Protein AF-A0A851IQ31-F1 (afdb_monomer_lite)

Secondary structure (DSSP, 8-state):
-PPPPHHHHHHHHHHS-TT-EEE------TTPPPTT-EEEEEEE-TTSPEEE-

Sequence (53 aa):
MLFANRAQVERLRLRYPIGTRVELVEMDDAQAPPIGTQGTVTGVDDTGSLLVD

Structure (mmCIF, N/CA/C/O backbone):
data_AF-A0A851IQ31-F1
#
_entry.id   AF-A0A851IQ31-F1
#
loop_
_atom_site.group_PDB
_atom_site.id
_atom_site.type_symbol
_atom_site.label_atom_id
_atom_site.label_alt_id
_atom_site.label_comp_id
_atom_site.label_asym_id
_atom_site.label_entity_id
_atom_site.label_seq_id
_atom_site.pdbx_PDB_ins_code
_atom_site.Cartn_x
_atom_site.Cartn_y
_atom_site.Cartn_z
_atom_site.occupancy
_atom_site.B_iso_or_equiv
_atom_site.auth_seq_id
_atom_site.auth_comp_id
_atom_site.auth_asym_id
_atom_site.auth_atom_id
_atom_site.pdbx_PDB_model_num
ATOM 1 N N . MET A 1 1 ? 16.727 -3.076 -1.202 1.00 61.97 1 MET A N 1
ATOM 2 C CA . MET A 1 1 ? 15.363 -2.823 -1.709 1.00 61.97 1 MET A CA 1
ATOM 3 C C . MET A 1 1 ? 15.079 -3.843 -2.793 1.00 61.97 1 MET A C 1
ATOM 5 O O . MET A 1 1 ? 15.939 -4.037 -3.645 1.00 61.97 1 MET A O 1
ATOM 9 N N . LEU A 1 2 ? 13.953 -4.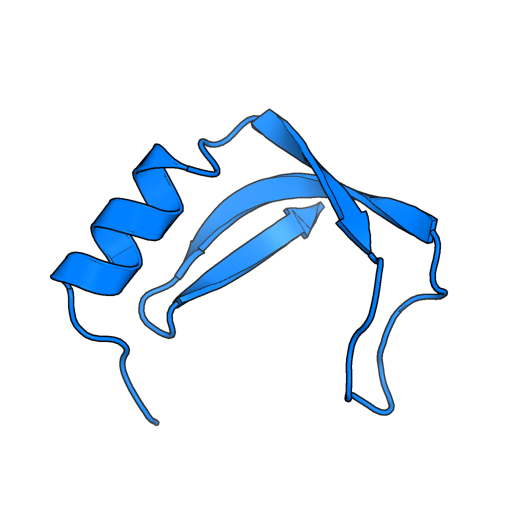551 -2.700 1.00 71.12 2 LEU A N 1
ATOM 10 C CA . LEU A 1 2 ? 13.504 -5.494 -3.724 1.00 71.12 2 LEU A CA 1
ATOM 11 C C . LEU A 1 2 ? 12.585 -4.731 -4.681 1.00 71.12 2 LEU A C 1
ATOM 13 O O . LEU A 1 2 ? 11.650 -4.076 -4.233 1.00 71.12 2 LEU A O 1
ATOM 17 N N . PHE A 1 3 ? 12.879 -4.787 -5.976 1.00 76.69 3 PHE A N 1
ATOM 18 C CA . PHE A 1 3 ? 12.034 -4.206 -7.016 1.00 76.69 3 PHE A CA 1
ATOM 19 C C . PHE A 1 3 ? 11.200 -5.312 -7.649 1.00 76.69 3 PHE A C 1
ATOM 21 O O . PHE A 1 3 ? 11.713 -6.407 -7.906 1.00 76.6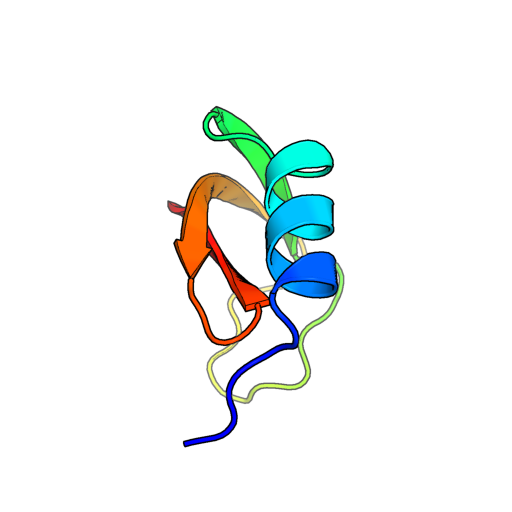9 3 PHE A O 1
ATOM 28 N N . ALA A 1 4 ? 9.925 -5.034 -7.904 1.00 84.44 4 ALA A N 1
ATOM 29 C CA . ALA A 1 4 ? 9.082 -5.960 -8.640 1.00 84.44 4 ALA A CA 1
ATOM 30 C C . ALA A 1 4 ? 9.501 -5.991 -10.117 1.00 84.44 4 ALA A C 1
ATOM 32 O O . ALA A 1 4 ? 10.046 -5.028 -10.662 1.00 84.44 4 ALA A O 1
ATOM 33 N N . ASN A 1 5 ? 9.229 -7.103 -10.802 1.00 92.19 5 ASN A N 1
ATOM 34 C CA . ASN A 1 5 ? 9.412 -7.145 -12.248 1.00 92.19 5 ASN A CA 1
ATOM 35 C C . ASN A 1 5 ? 8.477 -6.109 -12.891 1.00 92.19 5 ASN A C 1
ATOM 37 O O . ASN A 1 5 ? 7.287 -6.061 -12.574 1.00 92.19 5 ASN A O 1
ATOM 41 N N . ARG A 1 6 ? 8.988 -5.321 -13.841 1.00 92.12 6 ARG A N 1
ATOM 42 C CA . ARG A 1 6 ? 8.220 -4.317 -14.588 1.00 92.12 6 ARG A CA 1
ATOM 43 C C . ARG A 1 6 ? 6.882 -4.851 -15.108 1.00 92.12 6 ARG A C 1
ATOM 45 O O . ARG A 1 6 ? 5.867 -4.181 -14.963 1.00 92.12 6 ARG A O 1
ATOM 52 N N . ALA A 1 7 ? 6.856 -6.077 -15.633 1.00 94.38 7 ALA A N 1
ATOM 53 C CA . ALA A 1 7 ? 5.621 -6.691 -16.125 1.00 94.38 7 ALA A CA 1
ATOM 54 C C . ALA A 1 7 ? 4.580 -6.925 -15.010 1.00 94.38 7 ALA A C 1
ATOM 56 O O . ALA A 1 7 ? 3.375 -6.854 -15.250 1.00 94.38 7 ALA A O 1
ATOM 57 N N . GLN A 1 8 ? 5.025 -7.196 -13.777 1.00 93.75 8 GLN A N 1
ATOM 58 C CA . GLN A 1 8 ? 4.135 -7.325 -12.620 1.00 93.75 8 GLN A CA 1
ATOM 59 C C . GLN A 1 8 ? 3.563 -5.964 -12.221 1.00 93.75 8 GLN A C 1
ATOM 61 O O . GLN A 1 8 ? 2.354 -5.868 -12.018 1.00 93.75 8 GLN A O 1
ATOM 66 N N . VAL A 1 9 ? 4.400 -4.923 -12.170 1.00 95.00 9 VAL A N 1
ATOM 67 C CA . VAL A 1 9 ? 3.972 -3.549 -11.856 1.00 95.00 9 VAL A CA 1
ATOM 68 C C . VAL A 1 9 ? 2.981 -3.035 -12.901 1.00 95.00 9 VAL A C 1
ATOM 70 O O . VAL A 1 9 ? 1.922 -2.523 -12.551 1.00 95.00 9 VAL A O 1
ATOM 73 N N . GLU A 1 10 ? 3.264 -3.226 -14.191 1.00 95.25 10 GLU A N 1
ATOM 74 C CA . GLU A 1 10 ? 2.360 -2.830 -15.279 1.00 95.25 10 GLU A CA 1
ATOM 75 C C . GLU A 1 10 ? 1.016 -3.567 -15.192 1.00 95.25 10 GLU A C 1
ATOM 77 O O . GLU A 1 10 ? -0.041 -2.948 -15.310 1.00 95.25 10 GLU A O 1
ATOM 82 N N . ARG A 1 11 ? 1.029 -4.870 -14.883 1.00 96.06 11 ARG A N 1
ATOM 83 C CA . ARG A 1 11 ? -0.204 -5.635 -14.652 1.00 96.06 11 ARG A CA 1
ATOM 84 C C . ARG A 1 11 ? -0.999 -5.112 -13.454 1.00 96.06 11 ARG A C 1
ATOM 86 O O . ARG A 1 11 ? -2.226 -5.092 -13.517 1.00 96.06 11 ARG A O 1
ATOM 93 N N . LEU A 1 12 ? -0.330 -4.702 -12.377 1.00 96.06 12 LEU A N 1
ATOM 94 C CA . LEU A 1 12 ? -0.987 -4.106 -11.212 1.00 96.06 12 LEU A CA 1
ATOM 95 C C . LEU A 1 12 ? -1.610 -2.753 -11.556 1.00 96.06 12 LEU A C 1
ATOM 97 O O . LEU A 1 12 ? -2.766 -2.542 -11.213 1.00 96.06 12 LEU A O 1
ATOM 101 N N . ARG A 1 13 ? -0.914 -1.892 -12.309 1.00 95.88 13 ARG A N 1
ATOM 102 C CA . ARG A 1 13 ? -1.457 -0.605 -12.786 1.00 95.88 13 ARG A CA 1
ATOM 103 C C . ARG A 1 13 ? -2.695 -0.777 -13.668 1.00 95.88 13 ARG A C 1
ATOM 105 O O . ARG A 1 13 ? -3.613 0.030 -13.589 1.00 95.88 13 ARG A O 1
ATOM 112 N N . LEU A 1 14 ? -2.733 -1.829 -14.489 1.00 96.75 14 LEU A N 1
ATOM 113 C CA . LEU A 1 14 ? -3.901 -2.156 -15.315 1.00 96.75 14 LEU A CA 1
ATOM 114 C C . LEU A 1 14 ? -5.064 -2.727 -14.497 1.00 96.75 14 LEU A C 1
ATOM 116 O O . LEU A 1 14 ? -6.220 -2.456 -14.806 1.00 96.75 14 LEU A O 1
ATOM 120 N N . ARG A 1 15 ? -4.770 -3.538 -13.474 1.00 96.94 15 ARG A N 1
ATOM 121 C CA . ARG A 1 15 ? -5.794 -4.150 -12.615 1.00 96.94 15 ARG A CA 1
ATOM 122 C C . ARG A 1 15 ? -6.375 -3.161 -11.603 1.00 96.94 15 ARG A C 1
ATOM 124 O O . ARG A 1 15 ? -7.561 -3.237 -11.308 1.00 96.94 15 ARG A O 1
ATOM 131 N N . TYR A 1 16 ? -5.541 -2.266 -11.089 1.00 96.81 16 TYR A N 1
ATOM 132 C CA . TYR A 1 16 ? -5.866 -1.282 -10.063 1.00 96.81 16 TYR A CA 1
ATOM 133 C C . TYR A 1 16 ? -5.471 0.117 -10.556 1.00 96.81 16 TYR A C 1
ATOM 135 O O . TYR A 1 16 ? -4.473 0.680 -10.100 1.00 96.81 16 TYR A O 1
ATOM 143 N N . PRO A 1 17 ? -6.202 0.677 -11.535 1.00 97.00 17 PRO A N 1
ATOM 144 C CA . PRO A 1 17 ? -5.955 2.036 -11.993 1.00 97.00 17 PRO A CA 1
ATOM 145 C C . PRO A 1 17 ? -6.235 3.060 -10.884 1.00 97.00 17 PRO A C 1
ATOM 147 O O . PRO A 1 17 ? -6.988 2.801 -9.941 1.00 97.00 17 PRO A O 1
ATOM 150 N N . ILE A 1 18 ? -5.657 4.252 -11.029 1.00 97.69 18 ILE A N 1
ATOM 151 C CA . ILE A 1 18 ? -5.906 5.383 -10.127 1.00 97.69 18 ILE A CA 1
ATOM 152 C C . ILE A 1 18 ? -7.413 5.674 -10.067 1.00 97.69 18 ILE A C 1
ATOM 154 O O . ILE A 1 18 ? -8.084 5.699 -11.099 1.00 97.69 18 ILE A O 1
ATOM 158 N N . GLY A 1 19 ? -7.938 5.878 -8.859 1.00 97.44 19 GLY A N 1
ATOM 159 C CA . GLY A 1 19 ? -9.369 6.054 -8.598 1.00 97.44 19 GLY A CA 1
ATOM 160 C C . GLY A 1 19 ? -10.114 4.759 -8.251 1.00 97.44 19 GLY A C 1
ATOM 161 O O . GLY A 1 19 ? -11.287 4.812 -7.885 1.00 97.44 19 GLY A O 1
ATOM 162 N N . THR A 1 20 ? -9.461 3.594 -8.330 1.00 98.06 20 THR A N 1
ATOM 163 C CA . THR A 1 20 ? -10.076 2.318 -7.926 1.00 98.06 20 THR A CA 1
ATOM 164 C C . THR A 1 20 ? -10.339 2.308 -6.424 1.00 98.06 20 THR A C 1
ATOM 166 O O . THR A 1 20 ? -9.426 2.548 -5.637 1.00 98.06 20 THR A O 1
ATOM 169 N N . ARG A 1 21 ? -11.571 1.986 -6.014 1.00 97.94 21 ARG A N 1
ATOM 170 C CA . ARG A 1 21 ? -11.903 1.731 -4.606 1.00 97.94 21 ARG A CA 1
ATOM 171 C C . ARG A 1 21 ? -11.471 0.324 -4.214 1.00 97.94 21 ARG A C 1
ATOM 173 O O . ARG A 1 21 ? -11.775 -0.636 -4.920 1.00 97.94 21 ARG A O 1
ATOM 180 N N . VAL A 1 22 ? -10.777 0.220 -3.089 1.00 96.94 22 VAL A N 1
ATOM 181 C CA . VAL A 1 22 ? -10.265 -1.038 -2.540 1.00 96.94 22 VAL A CA 1
ATOM 182 C C . VAL A 1 22 ? -10.659 -1.174 -1.078 1.00 96.94 22 VAL A C 1
ATOM 184 O O . VAL A 1 22 ? -10.962 -0.183 -0.416 1.00 96.94 22 VAL A O 1
ATOM 187 N N . GLU A 1 23 ? -10.645 -2.406 -0.588 1.00 97.25 23 GLU A N 1
ATOM 188 C CA . GLU A 1 23 ? -10.882 -2.754 0.807 1.00 97.25 23 GLU A CA 1
ATOM 189 C C . GLU A 1 23 ? -9.755 -3.667 1.287 1.00 97.25 23 GLU A C 1
ATOM 191 O O . GLU A 1 23 ? -9.336 -4.580 0.568 1.00 97.25 23 GLU A O 1
ATOM 196 N N . LEU A 1 24 ? -9.254 -3.410 2.493 1.00 96.69 24 LEU A N 1
ATOM 197 C CA . LEU A 1 24 ? -8.248 -4.240 3.132 1.00 96.69 24 LEU A CA 1
ATOM 198 C C . LEU A 1 24 ? -8.880 -5.549 3.609 1.00 96.69 24 LEU A C 1
ATOM 200 O O . LEU A 1 24 ? -9.573 -5.573 4.623 1.00 96.69 24 LEU A O 1
ATOM 204 N N . VAL A 1 25 ? -8.630 -6.639 2.886 1.00 97.06 25 VAL A N 1
ATOM 205 C CA . VAL A 1 25 ? -9.130 -7.977 3.249 1.00 97.06 25 VAL A CA 1
ATOM 206 C C . VAL A 1 25 ? -8.188 -8.669 4.235 1.00 97.06 25 VAL A C 1
ATOM 208 O O . VAL A 1 25 ? -8.638 -9.295 5.190 1.00 97.06 25 VAL A O 1
ATOM 211 N N . GLU A 1 26 ? -6.883 -8.542 4.011 1.00 95.81 26 GLU A N 1
ATOM 212 C CA . GLU A 1 26 ? -5.833 -9.157 4.820 1.00 95.81 26 GLU A CA 1
ATOM 213 C C . GLU A 1 26 ? -4.521 -8.393 4.610 1.00 95.81 26 GLU A C 1
ATOM 215 O O . GLU A 1 26 ? -4.239 -7.939 3.498 1.00 95.81 26 GLU A O 1
ATOM 220 N N . MET A 1 27 ? -3.718 -8.259 5.667 1.00 95.00 27 MET A N 1
ATOM 221 C CA . MET A 1 27 ? -2.344 -7.773 5.580 1.00 95.00 27 MET A CA 1
ATOM 222 C C . MET A 1 27 ? -1.514 -8.330 6.733 1.00 95.00 27 MET A C 1
ATOM 224 O O . MET A 1 27 ? -1.854 -8.128 7.897 1.00 95.00 27 MET A O 1
ATOM 228 N N . ASP A 1 28 ? -0.424 -9.015 6.398 1.00 94.25 28 ASP A N 1
ATOM 229 C CA . ASP A 1 28 ? 0.545 -9.540 7.364 1.00 94.25 28 ASP A CA 1
ATOM 230 C C . ASP A 1 28 ? 1.565 -8.451 7.736 1.00 94.25 28 ASP A C 1
ATOM 232 O O . ASP A 1 28 ? 2.743 -8.511 7.388 1.00 94.25 28 ASP A O 1
ATOM 236 N N . ASP A 1 29 ? 1.070 -7.386 8.369 1.00 93.62 29 ASP A N 1
ATOM 237 C CA . ASP A 1 29 ? 1.877 -6.268 8.855 1.00 93.62 29 ASP A CA 1
ATOM 238 C C . ASP A 1 29 ? 1.337 -5.789 10.210 1.00 93.62 29 ASP A C 1
ATOM 240 O O . ASP A 1 29 ? 0.136 -5.581 10.388 1.00 93.62 29 ASP A O 1
ATOM 244 N N . ALA A 1 30 ? 2.225 -5.593 11.187 1.00 93.75 30 ALA A N 1
ATOM 245 C CA . ALA A 1 30 ? 1.845 -5.153 12.530 1.00 93.75 30 ALA A CA 1
ATOM 246 C C . ALA A 1 30 ? 1.242 -3.735 12.562 1.00 93.75 30 ALA A C 1
ATOM 248 O O . ALA A 1 30 ? 0.554 -3.379 13.517 1.00 93.75 30 ALA A O 1
ATOM 249 N N . GLN A 1 31 ? 1.518 -2.921 11.544 1.00 94.62 31 GLN A N 1
ATOM 250 C CA . GLN A 1 31 ? 1.009 -1.562 11.373 1.00 94.62 31 GLN A CA 1
ATOM 251 C C . GLN A 1 31 ? -0.202 -1.508 10.434 1.00 94.62 31 GLN A C 1
ATOM 253 O O . GLN A 1 31 ? -0.600 -0.422 10.005 1.00 94.62 31 GLN A O 1
ATOM 258 N N . ALA A 1 32 ? -0.798 -2.658 10.113 1.00 93.56 32 ALA A N 1
ATOM 259 C CA . ALA A 1 32 ? -1.954 -2.708 9.243 1.00 93.56 32 ALA A CA 1
ATOM 260 C C . ALA A 1 32 ? -3.152 -1.925 9.795 1.00 93.56 32 ALA A C 1
ATOM 262 O O . ALA A 1 32 ? -3.482 -2.047 10.980 1.00 93.56 32 ALA A O 1
ATOM 263 N N . PRO A 1 33 ? -3.861 -1.161 8.941 1.00 94.00 33 PRO A N 1
ATOM 264 C CA . PRO A 1 33 ? -5.202 -0.704 9.266 1.00 94.00 33 PRO A CA 1
ATOM 265 C C . PRO A 1 33 ? -6.130 -1.889 9.592 1.00 94.00 33 PRO A C 1
ATOM 267 O O . PRO A 1 33 ? -5.838 -3.033 9.230 1.00 94.00 33 PRO A O 1
ATOM 270 N N . PRO A 1 34 ? -7.276 -1.646 10.247 1.00 95.81 34 PRO A N 1
ATOM 271 C CA . PRO A 1 34 ? -8.270 -2.688 10.468 1.00 95.81 34 PRO A CA 1
ATOM 272 C C . PRO A 1 34 ? -8.739 -3.345 9.159 1.00 95.81 34 PRO A C 1
ATOM 274 O O . PRO A 1 34 ? -8.913 -2.683 8.135 1.00 95.81 34 PRO A O 1
ATOM 277 N N . ILE A 1 35 ? -9.019 -4.649 9.204 1.00 96.94 35 ILE A N 1
ATOM 278 C CA . ILE A 1 35 ? -9.696 -5.345 8.100 1.00 96.94 35 ILE A CA 1
ATOM 279 C C . ILE A 1 35 ? -11.026 -4.635 7.804 1.00 96.94 35 ILE A C 1
ATOM 281 O O . ILE A 1 35 ? -11.749 -4.239 8.720 1.00 96.94 35 ILE A O 1
ATOM 285 N N . GLY A 1 36 ? -11.335 -4.456 6.522 1.00 96.88 36 GLY A N 1
ATOM 286 C CA . GLY A 1 36 ? -12.487 -3.693 6.047 1.00 96.88 36 GLY A CA 1
ATOM 287 C C . GLY A 1 36 ? -12.208 -2.201 5.833 1.00 96.88 36 GLY A C 1
ATOM 288 O O . GLY A 1 36 ? -13.087 -1.485 5.356 1.00 96.88 36 GLY A O 1
ATOM 289 N N . THR A 1 37 ? -11.006 -1.697 6.152 1.00 96.94 37 THR A N 1
ATOM 290 C CA . THR A 1 37 ?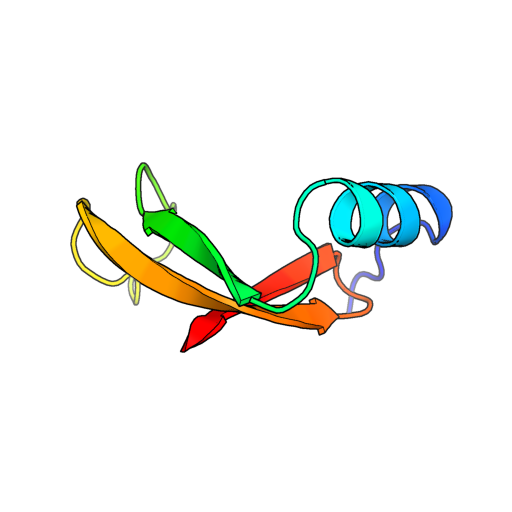 -10.628 -0.323 5.796 1.00 96.94 37 THR A CA 1
ATOM 291 C C . THR A 1 37 ? -10.681 -0.146 4.283 1.00 96.94 37 THR A C 1
ATOM 293 O O . THR A 1 37 ? -10.051 -0.892 3.534 1.00 96.94 37 THR A O 1
ATOM 296 N N . GLN A 1 38 ? -11.430 0.862 3.836 1.00 97.31 38 GLN A N 1
ATOM 297 C CA . GLN A 1 38 ? -11.574 1.183 2.425 1.00 97.31 38 GLN A CA 1
ATOM 298 C C . GLN A 1 38 ? -10.749 2.409 2.058 1.00 97.31 38 GLN A C 1
ATOM 300 O O . GLN A 1 38 ? -10.767 3.398 2.787 1.00 97.31 38 GLN A O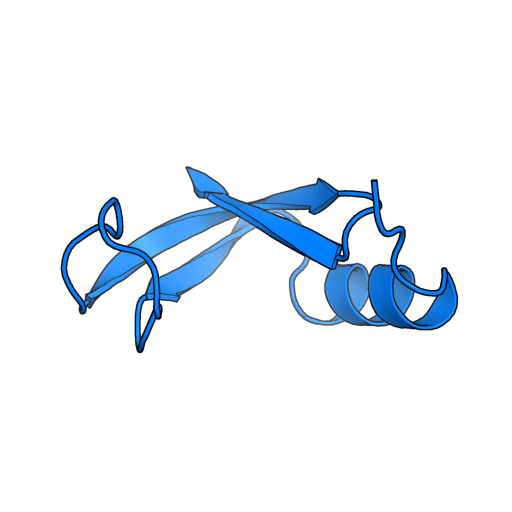 1
ATOM 305 N N . GLY A 1 39 ? -10.141 2.388 0.879 1.00 97.12 39 GLY A N 1
ATOM 306 C CA . GLY A 1 39 ? -9.356 3.508 0.368 1.00 97.12 39 GLY A CA 1
ATOM 307 C C . GLY A 1 39 ? -9.393 3.607 -1.152 1.00 97.12 39 GLY A C 1
ATOM 308 O O . GLY A 1 39 ? -10.010 2.767 -1.822 1.00 97.12 39 GLY A O 1
ATOM 309 N N . THR A 1 40 ? -8.798 4.662 -1.707 1.00 98.19 40 THR A N 1
ATOM 310 C CA . THR A 1 40 ? -8.718 4.851 -3.164 1.00 98.19 40 THR A CA 1
ATOM 311 C C . THR A 1 40 ? -7.293 4.688 -3.640 1.00 98.19 40 THR A C 1
ATOM 313 O O . THR A 1 40 ? -6.368 5.280 -3.098 1.00 98.19 40 THR A O 1
ATOM 316 N N . VAL A 1 41 ? -7.102 3.912 -4.702 1.00 98.19 41 VAL A N 1
ATOM 317 C CA . VAL A 1 41 ? -5.785 3.761 -5.316 1.00 98.19 41 VAL A CA 1
ATOM 318 C C . VAL A 1 41 ? -5.341 5.097 -5.910 1.00 98.19 41 VAL A C 1
ATOM 320 O O . VAL A 1 41 ? -6.004 5.646 -6.791 1.00 98.19 41 VAL A O 1
ATOM 323 N N . THR A 1 42 ? -4.189 5.588 -5.468 1.00 98.00 42 THR A N 1
ATOM 324 C CA . THR A 1 42 ? -3.519 6.792 -5.979 1.00 98.00 42 THR A CA 1
ATOM 325 C C . THR A 1 42 ? -2.332 6.454 -6.882 1.00 98.00 42 THR A C 1
ATOM 327 O O . THR A 1 42 ? -1.875 7.301 -7.648 1.00 98.00 42 THR A O 1
ATOM 330 N N . GLY A 1 43 ? -1.864 5.201 -6.868 1.00 97.19 43 GLY A N 1
ATOM 331 C CA . GLY A 1 43 ? -0.800 4.732 -7.749 1.00 97.19 43 GLY A CA 1
ATOM 332 C C . GLY A 1 43 ? -0.312 3.320 -7.436 1.00 97.19 43 GLY A C 1
ATOM 333 O O . GLY A 1 43 ? -0.810 2.652 -6.533 1.00 97.19 43 GLY A O 1
ATOM 334 N N . VAL A 1 44 ? 0.689 2.877 -8.200 1.00 96.62 44 VAL A N 1
ATOM 335 C CA . VAL A 1 44 ? 1.439 1.637 -7.949 1.00 96.62 44 VAL A CA 1
ATOM 336 C C . VAL A 1 44 ? 2.924 1.952 -8.047 1.00 96.62 44 VAL A C 1
ATOM 338 O O . VAL A 1 44 ? 3.378 2.437 -9.096 1.00 96.62 44 VAL A O 1
ATOM 341 N N . ASP A 1 45 ? 3.656 1.683 -6.971 1.00 94.62 45 ASP A N 1
ATOM 342 C CA . ASP A 1 45 ? 5.093 1.934 -6.900 1.00 94.62 45 ASP A CA 1
ATOM 343 C C . ASP A 1 45 ? 5.928 0.817 -7.558 1.00 94.62 45 ASP A C 1
ATOM 345 O O . ASP A 1 45 ? 5.413 -0.212 -8.006 1.00 94.62 45 ASP A O 1
ATOM 349 N N . ASP A 1 46 ? 7.244 1.023 -7.626 1.00 93.19 46 ASP A N 1
ATOM 350 C CA . ASP A 1 46 ? 8.169 0.089 -8.280 1.00 93.19 46 ASP A CA 1
ATOM 351 C C . ASP A 1 46 ? 8.473 -1.163 -7.432 1.00 93.19 46 ASP A C 1
ATOM 353 O O . ASP A 1 46 ? 9.099 -2.115 -7.911 1.00 93.19 46 ASP A O 1
ATOM 3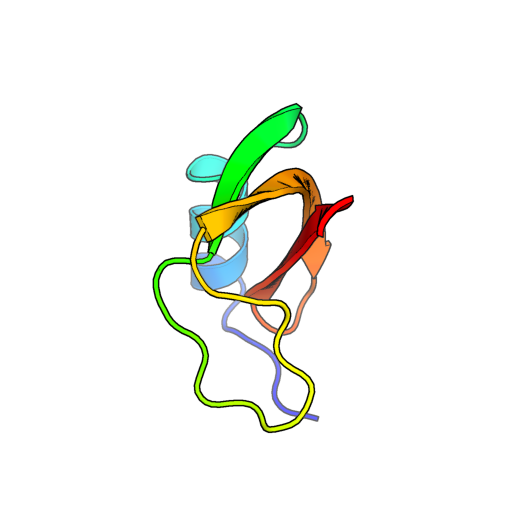57 N N . THR A 1 47 ? 8.003 -1.200 -6.180 1.00 92.75 47 THR A N 1
ATOM 358 C CA . THR A 1 47 ? 8.006 -2.413 -5.347 1.00 92.75 47 THR A CA 1
ATOM 359 C C . THR A 1 47 ? 6.796 -3.304 -5.637 1.00 92.75 47 THR A C 1
ATOM 361 O O . THR A 1 47 ? 6.785 -4.467 -5.240 1.00 92.75 47 THR A O 1
ATOM 364 N N . GLY A 1 48 ? 5.815 -2.798 -6.397 1.00 92.62 48 GLY A N 1
ATOM 365 C CA . GLY A 1 48 ? 4.561 -3.488 -6.687 1.00 92.62 48 GLY A CA 1
ATOM 366 C C . GLY A 1 48 ? 3.494 -3.268 -5.616 1.00 92.62 48 GLY A C 1
ATOM 367 O O . GLY A 1 48 ? 2.552 -4.056 -5.541 1.00 92.62 48 GLY A O 1
ATOM 368 N N . SER A 1 49 ? 3.625 -2.218 -4.806 1.00 94.12 49 SER A N 1
ATOM 369 C CA . SER A 1 49 ? 2.660 -1.876 -3.761 1.00 94.12 49 SER A CA 1
ATOM 370 C C . SER A 1 49 ? 1.627 -0.879 -4.283 1.00 94.12 49 SER A C 1
ATOM 372 O O . SER A 1 49 ? 1.952 0.027 -5.057 1.00 94.12 49 SER A O 1
ATOM 374 N N . LEU A 1 50 ? 0.367 -1.050 -3.871 1.00 95.81 50 LEU A N 1
ATOM 375 C CA . LEU A 1 50 ? -0.689 -0.073 -4.134 1.00 95.81 50 LEU A CA 1
ATOM 376 C C . LEU A 1 50 ? -0.532 1.100 -3.167 1.00 95.81 50 LEU A C 1
ATOM 378 O O . LEU A 1 50 ? -0.467 0.906 -1.956 1.00 95.81 50 LEU A O 1
ATOM 382 N N . LEU A 1 51 ? -0.510 2.313 -3.706 1.00 96.19 51 LEU A N 1
ATOM 383 C CA . LEU A 1 51 ? -0.614 3.535 -2.919 1.00 96.19 51 LEU A CA 1
ATOM 384 C C . LEU A 1 51 ? -2.096 3.850 -2.755 1.00 96.19 51 LEU A C 1
ATOM 386 O O . LEU A 1 51 ? -2.826 3.864 -3.749 1.00 96.19 51 LEU A O 1
ATOM 390 N N . VAL A 1 52 ? -2.542 4.059 -1.519 1.00 96.69 52 VAL A N 1
ATOM 391 C CA . VAL A 1 52 ? -3.961 4.187 -1.171 1.00 96.69 52 VAL A CA 1
ATOM 392 C C . VAL A 1 52 ? -4.165 5.381 -0.235 1.00 96.69 52 VAL A C 1
ATOM 394 O O . VAL A 1 52 ? -3.340 5.585 0.656 1.00 96.69 52 VAL A O 1
ATOM 397 N N . ASP A 1 53 ? -5.225 6.161 -0.470 1.00 93.25 53 ASP A N 1
ATOM 398 C CA . ASP A 1 53 ? -5.703 7.255 0.396 1.00 93.25 53 ASP A CA 1
ATOM 399 C C . ASP A 1 53 ? -6.922 6.887 1.259 1.00 93.25 53 ASP A C 1
ATOM 401 O O . ASP A 1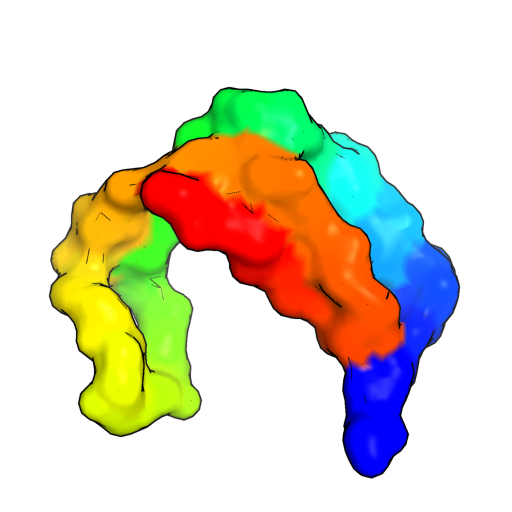 53 ? -7.679 5.954 0.882 1.00 93.25 53 ASP A O 1
#

pLDDT: mean 94.05, std 6.49, range [61.97, 98.19]

Foldseek 3Di:
DDFDDPVLQVVLCVVQPFQDKDFACDDPDPPDDDGGDIWTFHGADRNRDTDTD

Radius of gyration: 11.53 Å; chains: 1; bounding box: 28×17×29 Å